Protein AF-A0A2S6HH10-F1 (afdb_monomer)

Foldseek 3Di:
DVLCVVLVVVLVVQQVVLVVVVVPPLLPPAQDEDLVLLLVLLLNLQAGADPPVRLVVSLVSNVVRNYAQLNNQLNNQLNVQHHNSRLVSCVVVDDPVVSVCSSVVSSVVSSVRSVVRVVPD

pLDDT: mean 87.52, std 10.77, range [57.62, 98.56]

Mean predicted aligned error: 5.48 Å

Secondary structure (DSSP, 8-state):
-HHHHHHHHHHHHHHHHHHHHHHHHHHHS-S--SHHHHHHHHHHHHH----HHHHHHHHHHHHHTT--HHHHHHHHHHTTT--HHHHHHHTTTS-HHHHHHHHHHHHHHHHHHHHHHHHH-

InterPro domains:
  IPR005524 Predicted permease DUF318 [PF03773] (23-117)

Solvent-accessible surface area (backbone atoms only — not comparable to full-atom values): 6242 Å² total; per-residue (Å²): 112,75,64,56,72,61,46,50,59,56,42,51,51,48,47,52,53,43,48,56,48,51,74,59,55,71,79,66,66,63,61,53,68,54,71,69,39,11,48,52,25,3,50,47,15,36,43,38,60,64,59,74,86,54,50,57,59,50,46,51,48,40,47,75,48,58,26,45,50,14,28,47,38,0,22,68,60,8,31,84,73,44,20,52,59,57,54,60,63,40,56,83,79,42,56,71,67,58,52,49,52,51,53,52,51,42,28,52,50,6,32,53,49,2,51,50,31,50,74,77,101

Structure (mmCIF, N/CA/C/O backbone):
data_AF-A0A2S6HH10-F1
#
_entry.id   AF-A0A2S6HH10-F1
#
loop_
_atom_site.group_PDB
_atom_site.id
_atom_site.type_symbol
_atom_site.label_atom_id
_atom_site.label_alt_id
_atom_site.label_comp_id
_atom_site.label_asym_id
_atom_site.label_entity_id
_atom_site.label_seq_id
_atom_site.pdbx_PDB_ins_code
_atom_site.Cartn_x
_atom_site.Cartn_y
_atom_site.Cartn_z
_atom_site.occupancy
_atom_site.B_iso_or_equiv
_atom_site.auth_seq_id
_atom_site.auth_comp_id
_atom_site.auth_asym_id
_atom_site.auth_atom_id
_atom_site.pdbx_PDB_model_num
ATOM 1 N N . MET A 1 1 ? -8.936 7.282 27.390 1.00 60.94 1 MET A N 1
ATOM 2 C CA . MET A 1 1 ? -7.596 6.862 27.869 1.00 60.94 1 MET A CA 1
ATOM 3 C C . MET A 1 1 ? -7.323 5.362 27.696 1.00 60.94 1 MET A C 1
ATOM 5 O O . MET A 1 1 ? -6.270 5.020 27.179 1.00 60.94 1 MET A O 1
ATOM 9 N N . ALA A 1 2 ? -8.264 4.462 28.021 1.00 68.12 2 ALA A N 1
ATOM 10 C CA . ALA A 1 2 ? -8.061 3.005 27.910 1.00 68.12 2 ALA A CA 1
ATOM 11 C C . ALA A 1 2 ? -7.755 2.477 26.487 1.00 68.12 2 ALA A C 1
ATOM 13 O O . ALA A 1 2 ? -7.076 1.463 26.341 1.00 68.12 2 ALA A O 1
ATOM 14 N N . LEU A 1 3 ? -8.235 3.160 25.438 1.00 65.69 3 LEU A N 1
ATOM 15 C CA . LEU A 1 3 ? -7.998 2.768 24.044 1.00 65.69 3 LEU A CA 1
ATOM 16 C C . LEU A 1 3 ? -6.544 3.019 23.609 1.00 65.69 3 LEU A C 1
ATOM 18 O O . LEU A 1 3 ? -5.923 2.132 23.031 1.00 65.69 3 LEU A O 1
ATOM 22 N N . ALA A 1 4 ? -5.988 4.187 23.947 1.00 69.44 4 ALA A N 1
ATOM 23 C CA . ALA A 1 4 ? -4.604 4.540 23.633 1.00 69.44 4 ALA A CA 1
ATOM 24 C C . ALA A 1 4 ? -3.616 3.582 24.315 1.00 69.44 4 ALA A C 1
ATOM 26 O O . ALA A 1 4 ? -2.723 3.064 23.663 1.00 69.44 4 ALA A O 1
ATOM 27 N N . ILE A 1 5 ? -3.842 3.248 25.589 1.00 76.31 5 ILE A N 1
ATOM 28 C CA . ILE A 1 5 ? -2.961 2.349 26.354 1.00 76.31 5 ILE A CA 1
ATOM 29 C C . ILE A 1 5 ? -2.903 0.932 25.749 1.00 76.31 5 ILE A C 1
ATOM 31 O O . ILE A 1 5 ? -1.875 0.270 25.845 1.00 76.31 5 ILE A O 1
ATOM 35 N N . LYS A 1 6 ? -3.980 0.465 25.098 1.00 73.00 6 LYS A N 1
ATOM 36 C CA . LYS A 1 6 ? -4.021 -0.861 24.455 1.00 73.00 6 LYS A CA 1
ATOM 37 C C . LYS A 1 6 ? -3.529 -0.858 23.006 1.00 73.00 6 LYS A C 1
ATOM 39 O O . LYS A 1 6 ? -2.931 -1.839 22.590 1.00 73.00 6 LYS A O 1
ATOM 44 N N . LEU A 1 7 ? -3.805 0.200 22.241 1.00 75.31 7 LEU A N 1
ATOM 45 C CA . LEU A 1 7 ? -3.433 0.279 20.822 1.00 75.31 7 LEU A CA 1
ATOM 46 C C . LEU A 1 7 ? -1.982 0.707 20.615 1.00 75.31 7 LEU A C 1
ATOM 48 O O . LEU A 1 7 ? -1.350 0.254 19.669 1.00 75.31 7 LEU A O 1
ATOM 52 N N . LEU A 1 8 ? -1.456 1.576 21.479 1.00 80.94 8 LEU A N 1
ATOM 53 C CA . LEU A 1 8 ? -0.126 2.150 21.299 1.00 80.94 8 LEU A CA 1
ATOM 54 C C . LEU A 1 8 ? 0.992 1.092 21.308 1.00 80.94 8 LEU A C 1
ATOM 56 O O . LEU A 1 8 ? 1.839 1.172 20.425 1.00 80.94 8 LEU A O 1
ATOM 60 N N . PRO A 1 9 ? 1.002 0.083 22.208 1.00 82.62 9 PRO A N 1
ATOM 61 C CA . PRO A 1 9 ? 2.032 -0.958 22.201 1.00 82.62 9 PRO A CA 1
ATOM 62 C C . PRO A 1 9 ? 1.957 -1.848 20.956 1.00 82.62 9 PRO A C 1
ATOM 64 O O . PRO A 1 9 ? 2.976 -2.106 20.325 1.00 82.62 9 PRO A O 1
ATOM 67 N N . GLU A 1 10 ? 0.749 -2.277 20.577 1.00 79.94 10 GLU A N 1
ATOM 68 C CA . GLU A 1 10 ? 0.506 -3.094 19.380 1.00 79.94 10 GLU A CA 1
ATOM 69 C C . GLU A 1 10 ? 0.942 -2.348 18.112 1.00 79.94 10 GLU A C 1
ATOM 71 O O . GLU A 1 10 ? 1.673 -2.889 17.285 1.00 79.94 10 GLU A O 1
ATOM 76 N N . TYR A 1 11 ? 0.575 -1.070 18.004 1.00 79.56 11 TYR A N 1
ATOM 77 C CA . TYR A 1 11 ? 0.989 -0.196 16.913 1.00 79.56 11 TYR A CA 1
ATOM 78 C C . TYR A 1 11 ? 2.510 -0.021 16.858 1.00 79.56 11 TYR A C 1
ATOM 80 O O . TYR A 1 11 ? 3.097 -0.180 15.792 1.00 79.56 11 TYR A O 1
ATOM 88 N N . LEU A 1 12 ? 3.159 0.254 17.995 1.00 83.81 12 LEU A N 1
ATOM 89 C CA . LEU A 1 12 ? 4.616 0.390 18.074 1.00 83.81 12 LEU A CA 1
ATOM 90 C C . LEU A 1 12 ? 5.319 -0.876 17.588 1.00 83.81 12 LEU A C 1
ATOM 92 O O . LEU A 1 12 ? 6.242 -0.785 16.788 1.00 83.81 12 LEU A O 1
ATOM 96 N N . ILE A 1 13 ? 4.855 -2.049 18.022 1.00 83.75 13 ILE A N 1
ATOM 97 C CA . ILE A 1 13 ? 5.417 -3.333 17.600 1.00 83.75 13 ILE A CA 1
ATOM 98 C C . ILE A 1 13 ? 5.236 -3.519 16.094 1.00 83.75 13 ILE A C 1
ATOM 100 O O . ILE A 1 13 ? 6.211 -3.788 15.397 1.00 83.75 13 ILE A O 1
ATOM 104 N N . LEU A 1 14 ? 4.020 -3.342 15.572 1.00 80.12 14 LEU A N 1
ATOM 105 C CA . LEU A 1 14 ? 3.756 -3.561 14.152 1.00 80.12 14 LEU A CA 1
ATOM 106 C C . LEU A 1 14 ? 4.536 -2.580 13.270 1.00 80.12 14 LEU A C 1
ATOM 108 O O . LEU A 1 14 ? 5.116 -3.004 12.276 1.00 80.12 14 LEU A O 1
ATOM 112 N N . VAL A 1 15 ? 4.604 -1.299 13.642 1.00 80.75 15 VAL A N 1
ATOM 113 C CA . VAL A 1 15 ? 5.363 -0.279 12.903 1.00 80.75 15 VAL A CA 1
ATOM 114 C C . VAL A 1 15 ? 6.864 -0.528 12.984 1.00 80.75 15 VAL A C 1
ATOM 116 O O . VAL A 1 15 ? 7.540 -0.390 11.970 1.00 80.75 15 VAL A O 1
ATOM 119 N N . LEU A 1 16 ? 7.402 -0.923 14.141 1.00 82.44 16 LEU A N 1
ATOM 120 C CA . LEU A 1 16 ? 8.824 -1.253 14.262 1.00 82.44 16 LEU A CA 1
ATOM 121 C C . LEU A 1 16 ? 9.180 -2.504 13.452 1.00 82.44 16 LEU A C 1
ATOM 123 O O . LEU A 1 16 ? 10.191 -2.501 12.756 1.00 82.44 16 LEU A O 1
ATOM 127 N N . LEU A 1 17 ? 8.345 -3.546 13.482 1.00 81.38 17 LEU A N 1
ATOM 128 C CA . LEU A 1 17 ? 8.573 -4.779 12.723 1.00 81.38 17 LEU A CA 1
ATOM 129 C C . LEU A 1 17 ? 8.468 -4.552 11.207 1.00 81.38 17 LEU A C 1
ATOM 131 O O . LEU A 1 17 ? 9.379 -4.931 10.467 1.00 81.38 17 LEU A O 1
ATOM 135 N N . LEU A 1 18 ? 7.403 -3.898 10.728 1.00 77.69 18 LEU A N 1
ATOM 136 C CA . LEU A 1 18 ? 7.266 -3.536 9.308 1.00 77.69 18 LEU A CA 1
ATOM 137 C C . LEU A 1 18 ? 8.356 -2.547 8.873 1.00 77.69 18 LEU A C 1
ATOM 139 O O . LEU A 1 18 ? 8.946 -2.675 7.801 1.00 77.69 18 LEU A O 1
ATOM 143 N N . GLY A 1 19 ? 8.656 -1.572 9.729 1.00 76.25 19 GLY A N 1
ATOM 144 C CA . GLY A 1 19 ? 9.678 -0.561 9.496 1.00 76.25 19 GLY A CA 1
ATOM 145 C C . GLY A 1 19 ? 11.095 -1.131 9.453 1.00 76.25 19 GLY A C 1
ATOM 146 O O . GLY A 1 19 ? 11.922 -0.602 8.714 1.00 76.25 19 GLY A O 1
ATOM 147 N N . ALA A 1 20 ? 11.381 -2.205 10.193 1.00 78.69 20 ALA A N 1
ATOM 148 C CA . ALA A 1 20 ? 12.654 -2.922 10.137 1.00 78.69 20 ALA A CA 1
ATOM 149 C C . ALA A 1 20 ? 12.741 -3.835 8.905 1.00 78.69 20 ALA A C 1
ATOM 151 O O . ALA A 1 20 ? 13.767 -3.872 8.227 1.00 78.69 20 ALA A O 1
ATOM 152 N N . THR A 1 21 ? 11.656 -4.538 8.571 1.00 75.69 21 THR A N 1
ATOM 153 C CA . THR A 1 21 ? 11.614 -5.457 7.419 1.00 75.69 21 THR A CA 1
ATOM 154 C C . THR A 1 21 ? 11.715 -4.736 6.073 1.00 75.69 21 THR A C 1
ATOM 156 O O . THR A 1 21 ? 12.306 -5.284 5.141 1.00 75.69 21 THR A O 1
ATOM 159 N N . ARG A 1 22 ? 11.263 -3.476 5.964 1.00 71.75 22 ARG A N 1
ATOM 160 C CA . ARG A 1 22 ? 11.404 -2.681 4.725 1.00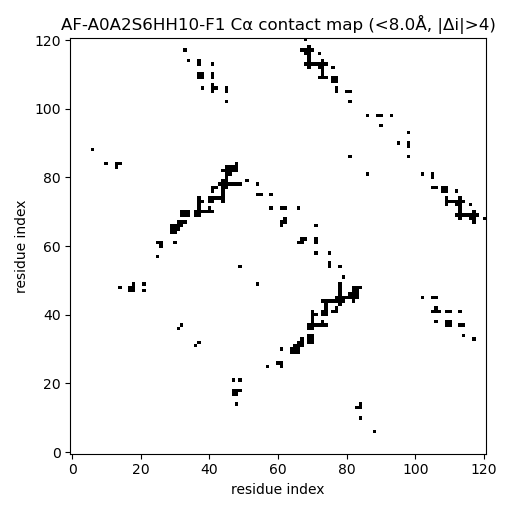 71.75 22 ARG A CA 1
ATOM 161 C C . ARG A 1 22 ? 12.859 -2.527 4.259 1.00 71.75 22 ARG A C 1
ATOM 163 O O . ARG A 1 22 ? 13.095 -2.430 3.060 1.00 71.75 22 ARG A O 1
ATOM 170 N N . ALA A 1 23 ? 13.822 -2.499 5.190 1.00 64.81 23 ALA A N 1
ATOM 171 C CA . ALA A 1 23 ? 15.241 -2.310 4.880 1.00 64.81 23 ALA A CA 1
ATOM 172 C C . ALA A 1 23 ? 15.846 -3.504 4.125 1.00 64.81 23 ALA A C 1
ATOM 174 O O . ALA A 1 23 ? 16.903 -3.369 3.524 1.00 64.81 23 ALA A O 1
ATOM 175 N N . TRP A 1 24 ? 15.164 -4.650 4.141 1.00 64.81 24 TRP A N 1
ATOM 176 C CA . TRP A 1 24 ? 15.594 -5.883 3.486 1.00 64.81 24 TRP A CA 1
ATOM 177 C C . TRP A 1 24 ? 14.687 -6.264 2.316 1.00 64.81 24 TRP A C 1
ATOM 179 O O . TRP A 1 24 ? 15.157 -6.878 1.367 1.00 64.81 24 TRP A O 1
ATOM 189 N N . LEU A 1 25 ? 13.403 -5.883 2.354 1.00 66.31 25 LEU A N 1
ATOM 190 C CA . LEU A 1 25 ? 12.455 -6.218 1.291 1.00 66.31 25 LEU A CA 1
ATOM 191 C C . LEU A 1 25 ? 12.739 -5.464 -0.009 1.00 66.31 25 LEU A C 1
ATOM 193 O O . LEU A 1 25 ? 12.929 -6.087 -1.042 1.00 66.31 25 LEU A O 1
ATOM 197 N N . PHE A 1 26 ? 12.770 -4.133 0.026 1.00 66.12 26 PHE A N 1
ATOM 198 C CA . PHE A 1 26 ? 12.830 -3.327 -1.198 1.00 66.12 26 PHE A CA 1
ATOM 199 C C . PHE A 1 26 ? 14.196 -3.321 -1.907 1.00 66.12 26 PHE A C 1
ATOM 201 O O . PHE A 1 26 ? 14.202 -3.252 -3.133 1.00 66.12 26 PHE A O 1
ATOM 208 N N . PRO A 1 27 ? 15.345 -3.463 -1.213 1.00 58.94 27 PRO A N 1
ATOM 209 C CA . PRO A 1 27 ? 16.643 -3.546 -1.889 1.00 58.94 27 PRO A CA 1
ATOM 210 C C . PRO A 1 27 ? 16.899 -4.863 -2.640 1.00 58.94 27 PRO A C 1
ATOM 212 O O . PRO A 1 27 ? 17.783 -4.905 -3.489 1.00 58.94 27 PRO A O 1
ATOM 215 N N . VAL A 1 28 ? 16.168 -5.942 -2.327 1.00 57.62 28 VAL A N 1
ATOM 216 C CA . VAL A 1 28 ? 16.457 -7.303 -2.832 1.00 57.62 28 VAL A CA 1
ATOM 217 C C . VAL A 1 28 ? 15.591 -7.690 -4.038 1.00 57.62 28 VAL A C 1
ATOM 219 O O . VAL A 1 28 ? 15.879 -8.677 -4.707 1.00 57.62 28 VAL A O 1
ATOM 222 N N . LEU A 1 29 ? 14.560 -6.907 -4.373 1.00 60.62 29 LEU A N 1
ATOM 223 C CA . LEU A 1 29 ? 13.602 -7.274 -5.425 1.00 60.62 29 LEU A CA 1
ATOM 224 C C . LEU A 1 29 ? 14.158 -7.228 -6.855 1.00 60.62 29 LEU A C 1
ATOM 226 O O . LEU A 1 29 ? 13.449 -7.652 -7.752 1.00 60.62 29 LEU A O 1
ATOM 230 N N . GLY A 1 30 ? 15.403 -6.800 -7.082 1.00 58.25 30 GLY A N 1
ATOM 231 C CA . GLY A 1 30 ? 16.031 -6.841 -8.406 1.00 58.25 30 GLY A CA 1
ATOM 232 C C . GLY A 1 30 ? 15.360 -5.947 -9.462 1.00 58.25 30 GLY A C 1
ATOM 233 O O . GLY A 1 30 ? 14.333 -5.309 -9.230 1.00 58.25 30 GLY A O 1
ATOM 234 N N . ALA A 1 31 ? 15.978 -5.883 -10.643 1.00 62.53 31 ALA A N 1
ATOM 235 C CA . ALA A 1 31 ? 15.458 -5.164 -11.805 1.00 62.53 31 ALA A CA 1
ATOM 236 C C . ALA A 1 31 ? 14.301 -5.954 -12.425 1.00 62.53 31 ALA A C 1
ATOM 238 O O . ALA A 1 31 ? 14.518 -6.796 -13.305 1.00 62.53 31 ALA A O 1
ATOM 239 N N . HIS A 1 32 ? 13.077 -5.747 -11.949 1.00 73.88 32 HIS A N 1
ATOM 240 C CA . HIS A 1 32 ? 11.934 -6.436 -12.525 1.00 73.88 32 HIS A CA 1
ATOM 241 C C . HIS A 1 32 ? 10.790 -5.493 -12.852 1.00 73.88 32 HIS A C 1
ATOM 243 O O . HIS A 1 32 ? 10.232 -4.826 -11.985 1.00 73.88 32 HIS A O 1
ATOM 249 N N . ASP A 1 33 ? 10.436 -5.485 -14.129 1.00 76.81 33 ASP A N 1
ATOM 250 C CA . ASP A 1 33 ? 9.358 -4.681 -14.670 1.00 76.81 33 ASP A CA 1
ATOM 251 C C . ASP A 1 33 ? 8.230 -5.580 -15.191 1.00 76.81 33 ASP A C 1
ATOM 253 O O . ASP A 1 33 ? 8.437 -6.762 -15.489 1.00 76.81 33 ASP A O 1
ATOM 257 N N . GLY A 1 34 ? 7.018 -5.036 -15.263 1.00 88.50 34 GLY A N 1
ATOM 258 C CA . GLY A 1 34 ? 5.847 -5.738 -15.784 1.00 88.50 34 GLY A CA 1
ATOM 259 C C . GLY A 1 34 ? 4.657 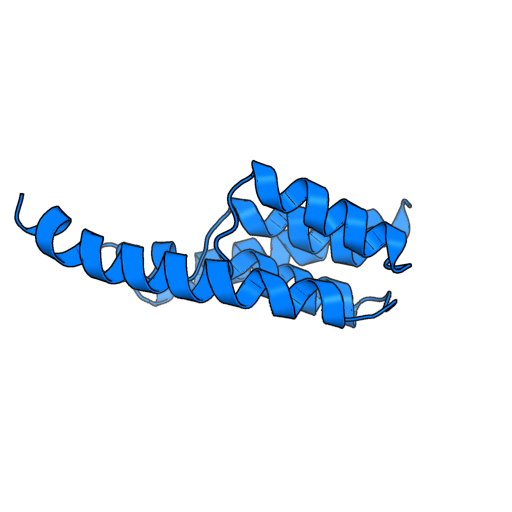-5.826 -14.831 1.00 88.50 34 GLY A C 1
ATOM 260 O O . GLY A 1 34 ? 4.725 -5.513 -13.644 1.00 88.50 34 GLY A O 1
ATOM 261 N N . ILE A 1 35 ? 3.534 -6.304 -15.374 1.00 94.06 35 ILE A N 1
ATOM 262 C CA . ILE A 1 35 ? 2.220 -6.304 -14.709 1.00 94.06 35 ILE A CA 1
ATOM 263 C C . ILE A 1 35 ? 2.246 -7.059 -13.374 1.00 94.06 35 ILE A C 1
ATOM 265 O O . ILE A 1 35 ? 1.629 -6.620 -12.406 1.00 94.06 35 ILE A O 1
ATOM 269 N N . PHE A 1 36 ? 2.987 -8.168 -13.291 1.00 93.69 36 PHE A N 1
ATOM 270 C CA . PHE A 1 36 ? 3.145 -8.901 -12.033 1.00 93.69 36 PHE A CA 1
ATOM 271 C C . PHE A 1 36 ? 3.720 -8.005 -10.925 1.00 93.69 36 PHE A C 1
ATOM 273 O O . PHE A 1 36 ? 3.206 -7.996 -9.808 1.00 93.69 36 PHE A O 1
ATOM 280 N N . TRP A 1 37 ? 4.737 -7.206 -11.250 1.00 92.81 37 TRP A N 1
ATOM 281 C CA . TRP A 1 37 ? 5.394 -6.304 -10.308 1.00 92.81 37 TRP A CA 1
ATOM 282 C C . TRP A 1 37 ? 4.538 -5.093 -9.964 1.00 92.81 37 TRP A C 1
ATOM 284 O O . TRP A 1 37 ? 4.545 -4.668 -8.814 1.00 92.81 37 TRP A O 1
ATOM 294 N N . VAL A 1 38 ? 3.716 -4.611 -10.897 1.00 95.94 38 VAL A N 1
ATOM 295 C CA . VAL A 1 38 ? 2.674 -3.609 -10.613 1.00 95.94 38 VAL A CA 1
ATOM 296 C C . VAL A 1 38 ? 1.719 -4.116 -9.529 1.00 95.94 38 VAL A C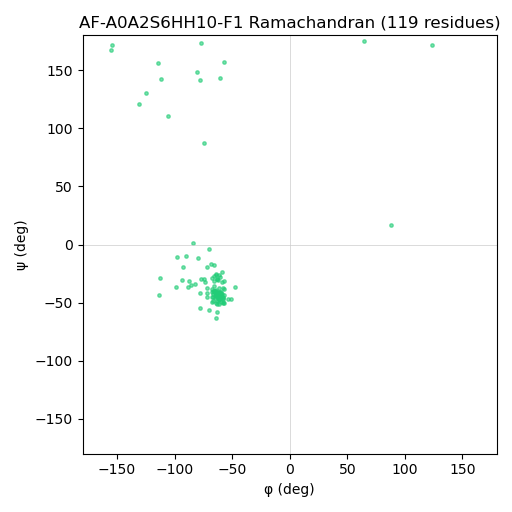 1
ATOM 298 O O . VAL A 1 38 ? 1.494 -3.437 -8.528 1.00 95.94 38 VAL A O 1
ATOM 301 N N . VAL A 1 39 ? 1.194 -5.334 -9.685 1.00 96.69 39 VAL A N 1
ATOM 302 C CA . VAL A 1 39 ? 0.281 -5.938 -8.703 1.00 96.69 39 VAL A CA 1
ATOM 303 C C . VAL A 1 39 ? 0.992 -6.189 -7.372 1.00 96.69 39 VAL A C 1
ATOM 305 O O . VAL A 1 39 ? 0.463 -5.830 -6.319 1.00 96.69 39 VAL A O 1
ATOM 308 N N . ALA A 1 40 ? 2.199 -6.759 -7.403 1.00 94.38 40 ALA A N 1
ATOM 309 C CA . ALA A 1 40 ? 2.976 -7.038 -6.199 1.00 94.38 40 ALA A CA 1
ATOM 310 C C . ALA A 1 40 ? 3.285 -5.757 -5.409 1.00 94.38 40 ALA A C 1
ATOM 312 O O . ALA A 1 40 ? 3.139 -5.741 -4.188 1.00 94.38 40 ALA A O 1
ATOM 313 N N . MET A 1 41 ? 3.655 -4.673 -6.095 1.00 94.06 41 MET A N 1
ATOM 314 C CA . MET A 1 41 ? 3.950 -3.385 -5.472 1.00 94.06 41 MET A CA 1
ATOM 315 C C . MET A 1 41 ? 2.704 -2.674 -4.944 1.00 94.06 41 MET A C 1
ATOM 317 O O . MET A 1 41 ? 2.763 -2.113 -3.853 1.00 94.06 41 MET A O 1
ATOM 321 N N . ALA A 1 42 ? 1.563 -2.760 -5.635 1.00 97.00 42 ALA A N 1
ATOM 322 C CA . ALA A 1 42 ? 0.296 -2.244 -5.113 1.00 97.00 42 ALA A CA 1
ATOM 323 C C . ALA A 1 42 ? -0.114 -2.957 -3.811 1.00 97.00 42 ALA A C 1
ATOM 325 O O . ALA A 1 42 ? -0.561 -2.327 -2.850 1.00 97.00 42 ALA A O 1
ATOM 326 N N . VAL A 1 43 ? 0.064 -4.280 -3.749 1.00 96.44 43 VAL A N 1
ATOM 327 C CA . VAL A 1 43 ? -0.196 -5.054 -2.526 1.00 96.44 43 VAL A CA 1
ATOM 328 C C . VAL A 1 43 ? 0.817 -4.700 -1.441 1.00 96.44 43 VAL A C 1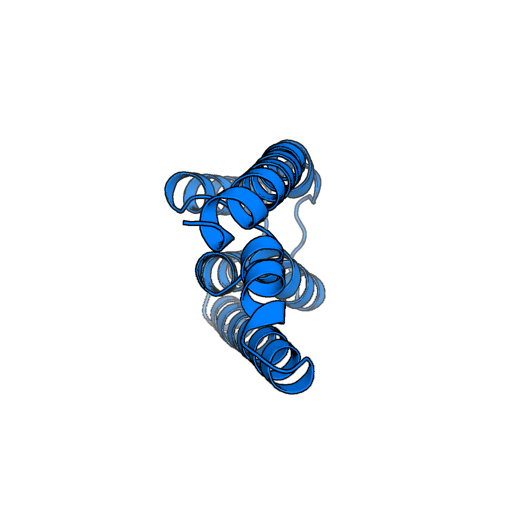
ATOM 330 O O . VAL A 1 43 ? 0.418 -4.453 -0.307 1.00 96.44 43 VAL A O 1
ATOM 333 N N . ALA A 1 44 ? 2.108 -4.623 -1.771 1.00 93.06 44 ALA A N 1
ATOM 334 C CA . ALA A 1 44 ? 3.145 -4.259 -0.812 1.00 93.06 44 ALA A CA 1
ATOM 335 C C . ALA A 1 44 ? 2.880 -2.877 -0.196 1.00 93.06 44 ALA A C 1
ATOM 337 O O . ALA A 1 44 ? 2.831 -2.761 1.028 1.00 93.06 44 ALA A O 1
ATOM 338 N N . GLY A 1 45 ? 2.626 -1.849 -1.009 1.00 93.94 45 GLY A N 1
ATOM 339 C CA . GLY A 1 45 ? 2.346 -0.508 -0.499 1.00 93.94 45 GLY A CA 1
ATOM 340 C C . GLY A 1 45 ? 1.093 -0.461 0.377 1.00 93.94 45 GLY A C 1
ATOM 341 O O . GLY A 1 45 ? 1.120 0.153 1.433 1.00 93.94 45 GLY A O 1
ATOM 342 N N . THR A 1 46 ? 0.049 -1.224 0.042 1.00 96.62 46 THR A N 1
ATOM 343 C CA . THR A 1 46 ? -1.170 -1.330 0.873 1.00 96.62 46 THR A CA 1
ATOM 344 C C . THR A 1 46 ? -0.919 -1.953 2.255 1.00 96.62 46 THR A C 1
ATOM 346 O O . THR A 1 46 ? -1.704 -1.756 3.184 1.00 96.62 46 THR A O 1
ATOM 349 N N . LEU A 1 47 ? 0.122 -2.77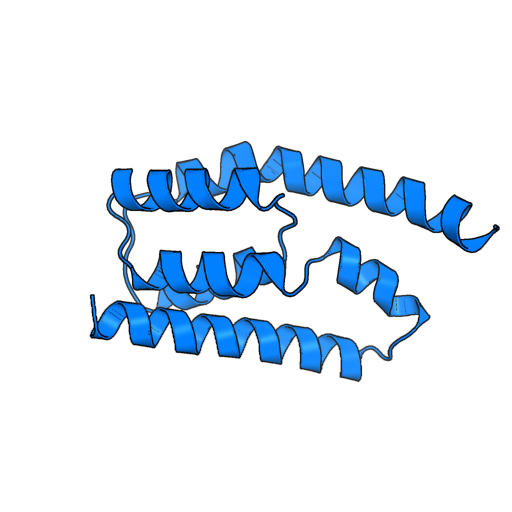6 2.406 1.00 93.25 47 LEU A N 1
ATOM 350 C CA . LEU A 1 47 ? 0.386 -3.512 3.645 1.00 93.25 47 LEU A CA 1
ATOM 351 C C . LEU A 1 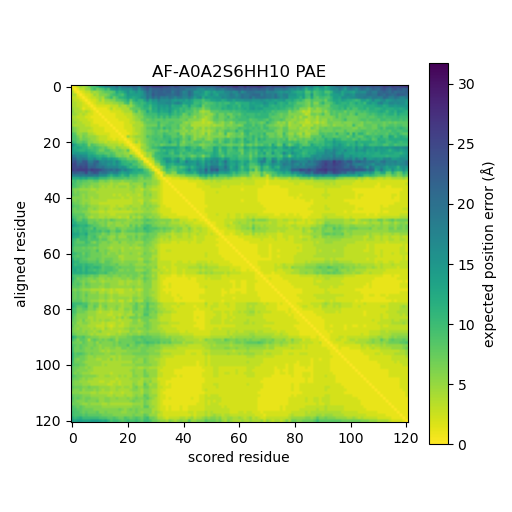47 ? 1.441 -2.832 4.520 1.00 93.25 47 LEU A C 1
ATOM 353 O O . LEU A 1 47 ? 1.306 -2.864 5.747 1.00 93.25 47 LEU A O 1
ATOM 357 N N . PHE A 1 48 ? 2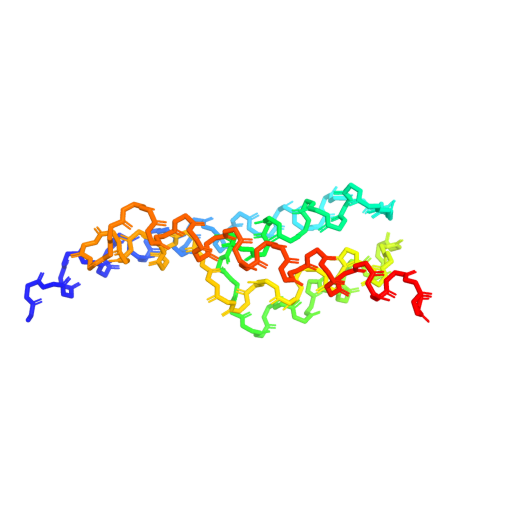.470 -2.233 3.920 1.00 90.62 48 PHE A N 1
ATOM 358 C CA . PHE A 1 48 ? 3.595 -1.646 4.644 1.00 90.62 48 PHE A CA 1
ATOM 359 C C . PHE A 1 48 ? 3.283 -0.252 5.212 1.00 90.62 48 PHE A C 1
ATOM 361 O O . PHE A 1 48 ? 2.536 0.526 4.639 1.00 90.62 48 PHE A O 1
ATOM 368 N N . VAL A 1 49 ? 3.897 0.076 6.355 1.00 87.12 49 VAL A N 1
ATOM 369 C CA . VAL A 1 49 ? 3.950 1.442 6.895 1.00 87.12 49 VAL A CA 1
ATOM 370 C C . VAL A 1 49 ? 5.348 1.957 6.659 1.00 87.12 49 VAL A C 1
ATOM 372 O O . VAL A 1 49 ? 6.296 1.494 7.299 1.00 87.12 49 VAL A O 1
ATOM 375 N N . ILE A 1 50 ? 5.478 2.924 5.765 1.00 84.38 50 ILE A N 1
ATOM 376 C CA . ILE A 1 50 ? 6.731 3.636 5.560 1.00 84.38 50 ILE A CA 1
ATOM 377 C C . ILE A 1 50 ? 6.416 5.122 5.724 1.00 84.38 50 ILE A C 1
ATOM 379 O O . ILE A 1 50 ? 5.430 5.596 5.177 1.00 84.38 50 ILE A O 1
ATOM 383 N N . PRO A 1 51 ? 7.187 5.875 6.524 1.00 83.31 51 PRO A N 1
ATOM 384 C CA . PRO A 1 51 ? 7.016 7.320 6.586 1.00 83.31 51 PRO A CA 1
ATOM 385 C C . PRO A 1 51 ? 7.261 7.921 5.204 1.00 83.31 51 PRO A C 1
ATOM 387 O O . PRO A 1 51 ? 8.206 7.498 4.547 1.00 83.31 51 PRO A O 1
ATOM 390 N N . THR A 1 52 ? 6.520 8.960 4.816 1.00 82.94 52 THR A N 1
ATOM 391 C CA . THR A 1 52 ? 6.655 9.640 3.511 1.00 82.94 52 THR A CA 1
ATOM 392 C C . THR A 1 52 ? 8.109 9.977 3.149 1.00 82.94 52 THR A C 1
ATOM 394 O O . THR A 1 52 ? 8.531 9.810 2.008 1.00 82.94 52 THR A O 1
ATOM 397 N N . ALA A 1 53 ? 8.924 10.360 4.141 1.00 81.69 53 ALA A N 1
ATOM 398 C CA . ALA A 1 53 ? 10.356 10.622 3.964 1.00 81.69 53 ALA A CA 1
ATOM 399 C C . ALA A 1 53 ? 11.172 9.400 3.485 1.00 81.69 53 ALA A C 1
ATOM 401 O O . ALA A 1 53 ? 12.227 9.560 2.881 1.00 81.69 53 ALA A O 1
ATOM 402 N N . GLY A 1 54 ? 10.710 8.182 3.770 1.00 82.94 54 GLY A N 1
ATOM 403 C CA . GLY A 1 54 ? 11.314 6.920 3.351 1.00 82.94 54 GLY A CA 1
ATOM 404 C C . GLY A 1 54 ? 10.768 6.361 2.036 1.00 82.94 54 GLY A C 1
ATOM 405 O O . GLY A 1 54 ? 11.451 5.551 1.419 1.00 82.94 54 GLY A O 1
ATOM 406 N N . GLU A 1 55 ? 9.588 6.787 1.584 1.00 88.31 55 GLU A N 1
ATOM 407 C CA . GLU A 1 55 ? 8.966 6.271 0.355 1.00 88.31 55 GLU A CA 1
ATOM 408 C C . GLU A 1 55 ? 9.704 6.763 -0.900 1.00 88.31 55 GLU A C 1
ATOM 410 O O . GLU A 1 55 ? 9.981 5.979 -1.807 1.00 88.31 55 GLU A O 1
ATOM 415 N N . VAL A 1 56 ? 10.105 8.041 -0.924 1.00 88.31 56 VAL A N 1
ATOM 416 C CA . VAL A 1 56 ? 10.828 8.638 -2.062 1.00 88.31 56 VAL A CA 1
ATOM 417 C C . VAL A 1 56 ? 12.195 7.970 -2.295 1.00 88.31 56 VAL A C 1
ATOM 419 O O . VAL A 1 56 ? 12.445 7.557 -3.429 1.00 88.31 56 VAL A O 1
ATOM 422 N N . PRO A 1 57 ? 13.063 7.772 -1.277 1.00 86.44 57 PRO A N 1
ATOM 423 C CA . PRO A 1 57 ? 14.309 7.023 -1.457 1.00 86.44 57 PRO A CA 1
ATOM 424 C C . PRO A 1 57 ? 14.114 5.581 -1.943 1.00 86.44 57 PRO A C 1
ATOM 426 O O . PRO A 1 57 ? 14.955 5.073 -2.679 1.00 86.44 57 PRO A O 1
ATOM 429 N N . ILE A 1 58 ? 13.018 4.914 -1.559 1.00 87.00 58 ILE A N 1
ATOM 430 C CA . ILE A 1 58 ? 12.711 3.556 -2.038 1.00 87.00 58 ILE A CA 1
ATOM 431 C C . ILE A 1 58 ? 12.422 3.579 -3.535 1.00 87.00 58 ILE A C 1
ATOM 433 O O . ILE A 1 58 ? 13.024 2.809 -4.277 1.00 87.00 58 ILE A O 1
ATOM 437 N N . VAL A 1 59 ? 11.569 4.497 -3.991 1.00 89.12 59 VAL A N 1
ATOM 438 C CA . VAL A 1 59 ? 11.274 4.663 -5.421 1.00 89.12 59 VAL A CA 1
ATOM 439 C C . VAL A 1 59 ? 12.536 5.030 -6.210 1.00 89.12 59 VAL A C 1
ATOM 441 O O . VAL A 1 59 ? 12.783 4.471 -7.275 1.00 89.12 59 VAL A O 1
ATOM 444 N N . GLN A 1 60 ? 13.388 5.908 -5.670 1.00 88.88 60 GLN A N 1
ATOM 445 C CA . GLN A 1 60 ? 14.681 6.232 -6.283 1.00 88.88 60 GLN A CA 1
ATOM 446 C C . GLN A 1 60 ? 15.594 5.005 -6.399 1.00 88.88 60 GLN A C 1
ATOM 448 O O . GLN A 1 60 ? 16.213 4.801 -7.442 1.00 88.88 60 GLN A O 1
ATOM 453 N N . ALA A 1 61 ? 15.660 4.170 -5.359 1.00 86.81 61 ALA A N 1
ATOM 454 C CA . ALA A 1 61 ? 16.425 2.929 -5.386 1.00 86.81 61 ALA A CA 1
ATOM 455 C C . ALA A 1 61 ? 15.852 1.925 -6.398 1.00 86.81 61 ALA A C 1
ATOM 457 O O . ALA A 1 61 ? 16.620 1.302 -7.121 1.00 86.81 61 ALA A O 1
ATOM 458 N N . MET A 1 62 ? 14.525 1.804 -6.505 1.00 88.25 62 MET A N 1
ATOM 459 C CA . MET A 1 62 ? 13.867 0.956 -7.508 1.00 88.25 62 MET A CA 1
ATOM 460 C C . MET A 1 62 ? 14.267 1.367 -8.929 1.00 88.25 62 MET A C 1
ATOM 462 O O . MET A 1 62 ? 14.668 0.510 -9.715 1.00 88.25 62 MET A O 1
ATOM 466 N N . PHE A 1 63 ? 14.249 2.667 -9.238 1.00 89.12 63 PHE A N 1
ATOM 467 C CA . PHE A 1 63 ? 14.719 3.169 -10.532 1.00 89.12 63 PHE A CA 1
ATOM 468 C C . PHE A 1 63 ? 16.216 2.927 -10.747 1.00 89.12 63 PHE A C 1
ATOM 470 O O . PHE A 1 63 ? 16.616 2.494 -11.824 1.00 89.12 63 PHE A O 1
ATOM 477 N N . ALA A 1 64 ? 17.050 3.147 -9.725 1.00 88.19 64 ALA A N 1
ATOM 478 C CA . ALA A 1 64 ? 18.488 2.878 -9.804 1.00 88.19 64 ALA A CA 1
ATOM 479 C C . ALA A 1 64 ? 18.800 1.386 -10.026 1.00 88.19 64 ALA A C 1
ATOM 481 O O . ALA A 1 64 ? 19.796 1.049 -10.661 1.00 88.19 64 ALA A O 1
ATOM 482 N N . LEU A 1 65 ? 17.934 0.500 -9.529 1.00 86.06 65 LEU A N 1
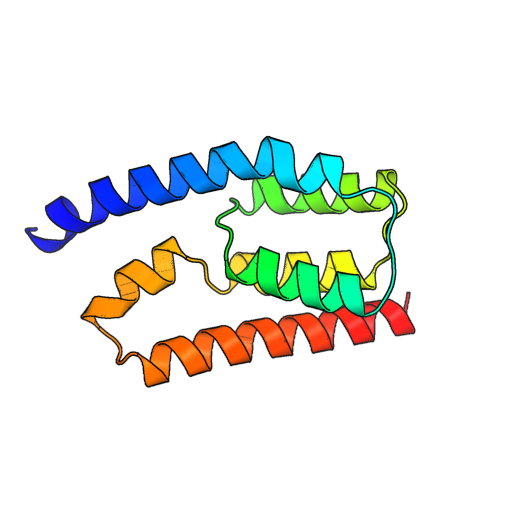ATOM 483 C CA . LEU A 1 65 ? 17.986 -0.942 -9.751 1.00 86.06 65 LEU A CA 1
ATOM 484 C C . LEU A 1 65 ? 17.327 -1.370 -11.071 1.00 86.06 65 LEU A C 1
ATOM 486 O O . LEU A 1 65 ? 17.324 -2.558 -11.351 1.00 86.06 65 LEU A O 1
ATOM 490 N N . GLY A 1 66 ? 16.799 -0.453 -11.889 1.00 86.38 66 GLY A N 1
ATOM 491 C CA . GLY A 1 66 ? 16.255 -0.752 -13.220 1.00 86.38 66 GLY A CA 1
ATOM 492 C C . GLY A 1 66 ? 14.777 -1.156 -13.260 1.00 86.38 66 GLY A C 1
ATOM 493 O O . GLY A 1 66 ? 14.335 -1.729 -14.253 1.00 86.38 66 GLY A O 1
ATOM 494 N N . MET A 1 67 ? 14.005 -0.890 -12.205 1.00 89.44 67 MET A N 1
ATOM 495 C CA . MET A 1 67 ? 12.550 -1.079 -12.207 1.00 89.44 67 MET A CA 1
ATOM 496 C C . MET A 1 67 ? 11.844 0.066 -12.950 1.00 89.44 67 MET A C 1
ATOM 498 O O . MET A 1 67 ? 12.243 1.222 -12.821 1.00 89.44 67 MET A O 1
ATOM 502 N N . GLY A 1 68 ? 10.786 -0.245 -13.704 1.00 91.19 68 GLY A N 1
ATOM 503 C CA . GLY A 1 68 ? 10.027 0.742 -14.475 1.00 91.19 68 GLY A CA 1
ATOM 504 C C . GLY A 1 68 ? 9.065 1.600 -13.652 1.00 91.19 68 GLY A C 1
ATOM 505 O O . GLY A 1 68 ? 8.822 1.374 -12.460 1.00 91.19 68 GLY A O 1
ATOM 506 N N . ALA A 1 69 ? 8.466 2.590 -14.320 1.00 94.06 69 ALA A N 1
ATOM 507 C CA . ALA A 1 69 ? 7.523 3.531 -13.713 1.00 94.06 69 ALA A CA 1
ATOM 508 C C . ALA A 1 69 ? 6.241 2.854 -13.204 1.00 94.06 69 ALA A C 1
ATOM 510 O O . ALA A 1 69 ? 5.623 3.345 -12.261 1.00 94.06 69 ALA A O 1
ATOM 511 N N . GLY A 1 70 ? 5.856 1.714 -13.783 1.00 95.62 70 GLY A N 1
ATOM 512 C CA . GLY A 1 70 ? 4.641 1.003 -13.401 1.00 95.62 70 GLY A CA 1
ATOM 513 C C . GLY A 1 70 ? 4.661 0.478 -11.964 1.00 95.62 70 GLY A C 1
ATOM 514 O O . GLY A 1 70 ? 3.840 0.909 -11.148 1.00 95.62 70 GLY A O 1
ATOM 515 N N . PRO A 1 71 ? 5.583 -0.439 -11.618 1.00 94.81 71 PRO A N 1
ATOM 516 C CA . PRO A 1 71 ? 5.704 -0.954 -10.256 1.00 94.81 71 PRO A CA 1
ATOM 517 C C . PRO A 1 71 ? 6.004 0.141 -9.223 1.00 94.81 71 PRO A C 1
ATOM 519 O O . PRO A 1 71 ? 5.400 0.148 -8.150 1.00 94.81 71 PRO A O 1
ATOM 522 N N . ALA A 1 72 ? 6.873 1.103 -9.554 1.00 93.69 72 ALA A N 1
ATOM 523 C CA . ALA A 1 72 ? 7.168 2.247 -8.689 1.00 93.69 72 ALA A CA 1
ATOM 524 C C . ALA A 1 72 ? 5.929 3.126 -8.437 1.00 93.69 72 ALA A C 1
ATOM 526 O O . ALA A 1 72 ? 5.662 3.514 -7.297 1.00 93.69 72 ALA A O 1
ATOM 527 N N . GLY A 1 73 ? 5.140 3.384 -9.483 1.00 94.94 73 GLY A N 1
ATOM 528 C CA . GLY A 1 73 ? 3.884 4.127 -9.417 1.00 94.94 73 GLY A CA 1
ATOM 529 C C . GLY A 1 73 ? 2.827 3.419 -8.570 1.00 94.94 73 GLY A C 1
ATOM 530 O O . GLY A 1 73 ? 2.201 4.036 -7.711 1.00 94.94 73 GLY A O 1
ATOM 531 N N . ALA A 1 74 ? 2.671 2.106 -8.743 1.00 96.69 74 ALA A N 1
ATOM 532 C CA . ALA A 1 74 ? 1.772 1.302 -7.918 1.00 96.69 74 ALA A CA 1
ATOM 533 C C . ALA A 1 74 ? 2.163 1.319 -6.433 1.00 96.69 74 ALA A C 1
ATOM 535 O O . ALA A 1 74 ? 1.292 1.424 -5.562 1.00 96.69 74 ALA A O 1
ATOM 536 N N . LEU A 1 75 ? 3.466 1.247 -6.145 1.00 94.25 75 LEU A N 1
ATOM 537 C CA . LEU A 1 75 ? 3.983 1.297 -4.783 1.00 94.25 75 LEU A CA 1
ATOM 538 C C . LEU A 1 75 ? 3.656 2.645 -4.125 1.00 94.25 75 LEU A C 1
ATOM 540 O O . LEU A 1 75 ? 2.964 2.686 -3.108 1.00 94.25 75 LEU A O 1
ATOM 544 N N . ILE A 1 76 ? 4.100 3.751 -4.731 1.00 93.94 76 ILE A N 1
ATOM 545 C CA . ILE A 1 76 ? 3.973 5.094 -4.144 1.00 93.94 76 ILE A CA 1
ATOM 546 C C . ILE A 1 76 ? 2.513 5.546 -4.018 1.00 93.94 76 ILE A C 1
ATOM 548 O O . ILE A 1 76 ? 2.179 6.323 -3.129 1.00 93.94 76 ILE A O 1
ATOM 552 N N . MET A 1 77 ? 1.621 5.036 -4.873 1.00 95.69 77 MET A N 1
ATOM 553 C CA . MET A 1 77 ? 0.198 5.367 -4.823 1.00 95.69 77 MET A CA 1
ATOM 554 C C . MET A 1 77 ? -0.549 4.637 -3.699 1.00 95.69 77 MET A C 1
ATOM 556 O O . MET A 1 77 ? -1.528 5.165 -3.174 1.00 95.69 77 MET A O 1
ATOM 560 N N . THR A 1 78 ? -0.104 3.438 -3.312 1.00 96.81 78 THR A N 1
ATOM 561 C CA . THR A 1 78 ? -0.783 2.621 -2.288 1.00 96.81 78 THR A CA 1
ATOM 562 C C . THR A 1 78 ? -0.228 2.819 -0.885 1.00 96.81 78 THR A C 1
ATOM 564 O O . THR A 1 78 ? -0.995 2.754 0.076 1.00 96.81 78 THR A O 1
ATOM 567 N N . LEU A 1 79 ? 1.064 3.125 -0.766 1.00 92.75 79 LEU A N 1
ATOM 568 C CA . LEU A 1 79 ? 1.755 3.332 0.507 1.00 92.75 79 LEU A CA 1
ATOM 569 C C . LEU A 1 79 ? 1.100 4.310 1.498 1.00 92.75 79 LEU A C 1
ATOM 571 O O . LEU A 1 79 ? 0.956 3.954 2.669 1.00 92.75 79 LEU A O 1
ATOM 575 N N . PRO A 1 80 ? 0.662 5.514 1.083 1.00 92.62 80 PRO A N 1
ATOM 576 C CA . PRO A 1 80 ? 0.078 6.473 2.018 1.00 92.62 80 PRO A CA 1
ATOM 577 C C . PRO A 1 80 ? -1.387 6.166 2.361 1.00 92.62 80 PRO A C 1
ATOM 579 O O . PRO A 1 80 ? -1.947 6.791 3.262 1.00 92.62 80 PRO A O 1
ATOM 582 N N . ALA A 1 81 ? -2.040 5.252 1.635 1.00 95.06 81 ALA A N 1
ATOM 583 C CA . ALA A 1 81 ? -3.486 5.084 1.709 1.00 95.06 81 ALA A CA 1
ATOM 584 C C . ALA A 1 81 ? -3.925 4.308 2.958 1.00 95.06 81 ALA A C 1
ATOM 586 O O . ALA A 1 81 ? -4.768 4.784 3.721 1.00 95.06 81 ALA A O 1
ATOM 587 N N . VAL A 1 82 ? -3.373 3.111 3.174 1.00 94.88 82 VAL A N 1
ATOM 588 C CA . VAL A 1 82 ? -3.631 2.253 4.343 1.00 94.88 82 VAL A CA 1
ATOM 589 C C . VAL A 1 82 ? -2.443 1.328 4.591 1.00 94.88 82 VAL A C 1
ATOM 591 O O . VAL A 1 82 ? -1.526 1.256 3.789 1.00 94.88 82 VAL A O 1
ATOM 594 N N . SER A 1 83 ? -2.465 0.614 5.715 1.00 94.31 83 SER A N 1
ATOM 595 C CA . SER A 1 83 ? -1.414 -0.321 6.098 1.00 94.31 83 SER A CA 1
ATOM 596 C C . SER A 1 83 ? -1.939 -1.399 7.043 1.00 94.31 83 SER A C 1
ATOM 598 O O . SER A 1 83 ? -3.016 -1.262 7.630 1.00 94.31 83 SER A O 1
ATOM 600 N N . LEU A 1 84 ? -1.165 -2.464 7.262 1.00 92.50 84 LEU A N 1
ATOM 601 C CA . LEU A 1 84 ? -1.519 -3.506 8.232 1.00 92.50 84 LEU A CA 1
ATOM 602 C C . LEU A 1 84 ? -1.815 -2.951 9.642 1.00 92.50 84 LEU A C 1
ATOM 604 O O . LEU A 1 84 ? -2.858 -3.311 10.199 1.00 92.50 84 LEU A O 1
ATOM 608 N N . PRO A 1 85 ? -0.993 -2.049 10.219 1.00 90.06 85 PRO A N 1
ATOM 609 C CA . PRO A 1 85 ? -1.287 -1.452 11.519 1.00 90.06 85 PRO A CA 1
ATOM 610 C C . PRO A 1 85 ? -2.590 -0.648 11.518 1.00 90.06 85 PRO A C 1
ATOM 612 O O . PRO A 1 85 ? -3.390 -0.788 12.445 1.00 90.06 85 PRO A O 1
ATOM 615 N N . SER A 1 86 ? -2.860 0.150 10.476 1.00 91.12 86 SER A N 1
ATOM 616 C CA . SER A 1 86 ? -4.099 0.936 10.427 1.00 91.12 86 SER A CA 1
ATOM 617 C C . SER A 1 86 ? -5.336 0.043 10.280 1.00 91.12 86 SER A C 1
ATOM 619 O O . SER A 1 86 ? -6.340 0.265 10.957 1.00 91.12 86 SER A O 1
ATOM 621 N N . LEU A 1 87 ? -5.259 -1.036 9.497 1.00 94.00 87 LEU A N 1
ATOM 622 C CA . LEU A 1 87 ? -6.336 -2.023 9.352 1.00 94.00 87 LEU A CA 1
ATOM 623 C C . LEU A 1 87 ? -6.604 -2.805 10.647 1.00 94.00 87 LEU A C 1
ATOM 625 O O . LEU A 1 87 ? -7.764 -3.121 10.946 1.00 94.00 87 LEU A O 1
ATOM 629 N N . ALA A 1 88 ? -5.559 -3.095 11.427 1.00 91.19 88 ALA A N 1
ATOM 630 C CA . ALA A 1 88 ? -5.685 -3.690 12.755 1.00 91.19 88 ALA A CA 1
ATOM 631 C C . ALA A 1 88 ? -6.416 -2.739 13.715 1.00 91.19 88 ALA A C 1
ATOM 633 O O . ALA A 1 88 ? -7.351 -3.154 14.401 1.00 91.19 88 ALA A O 1
ATOM 634 N N . MET A 1 89 ? -6.095 -1.444 13.693 1.00 89.19 89 MET A N 1
ATOM 635 C CA . MET A 1 89 ? -6.800 -0.435 14.495 1.00 89.19 89 MET A CA 1
ATOM 636 C C . MET A 1 89 ? -8.268 -0.280 14.070 1.00 89.19 89 MET A C 1
ATOM 638 O O . MET A 1 89 ? -9.163 -0.243 14.919 1.00 89.19 89 MET A O 1
ATOM 642 N N . LEU A 1 90 ? -8.537 -0.272 12.761 1.00 91.62 90 LEU A N 1
ATOM 643 C CA . LEU A 1 90 ? -9.893 -0.192 12.211 1.00 91.62 90 LEU A CA 1
ATOM 644 C C . LEU A 1 90 ? -10.746 -1.423 12.531 1.00 91.62 90 LEU A C 1
ATOM 646 O O . LEU A 1 90 ? -11.968 -1.337 12.449 1.00 91.62 90 LEU A O 1
ATOM 650 N N . SER A 1 91 ? -10.153 -2.554 12.929 1.00 90.69 91 SER A N 1
ATOM 651 C CA . SER A 1 91 ? -10.895 -3.785 13.243 1.00 90.69 91 SER A CA 1
ATOM 652 C C . SER A 1 91 ? -11.935 -3.635 14.351 1.00 90.69 91 SER A C 1
ATOM 654 O O . SER A 1 91 ? -12.901 -4.395 14.388 1.00 90.69 91 SER A O 1
ATOM 656 N N . ARG A 1 92 ? -11.752 -2.642 15.229 1.00 86.94 92 ARG A N 1
ATOM 657 C CA . ARG A 1 92 ? -12.650 -2.341 16.352 1.00 86.94 92 ARG A CA 1
ATOM 658 C C . ARG A 1 92 ? -13.759 -1.349 15.994 1.00 86.94 92 ARG A C 1
ATOM 660 O O . ARG A 1 92 ? -14.652 -1.138 16.805 1.00 86.94 92 ARG A O 1
ATOM 667 N N . ILE A 1 93 ? -13.681 -0.731 14.813 1.00 92.50 93 ILE A N 1
ATOM 668 C CA . ILE A 1 93 ? -14.605 0.310 14.336 1.00 92.50 93 ILE A CA 1
ATOM 669 C C . ILE A 1 93 ? -15.406 -0.207 13.138 1.00 92.50 93 ILE A C 1
ATOM 671 O O . ILE A 1 93 ? -16.617 -0.020 13.059 1.00 92.50 93 ILE A O 1
ATOM 675 N N . PHE A 1 94 ? -14.734 -0.885 12.209 1.00 94.75 94 PHE A N 1
ATOM 676 C CA . PHE A 1 94 ? -15.305 -1.346 10.956 1.00 94.75 94 PHE A CA 1
ATOM 677 C C . PHE A 1 94 ? -15.412 -2.866 10.879 1.00 94.75 94 PHE A C 1
ATOM 679 O O . PHE A 1 94 ? -14.512 -3.619 11.268 1.00 94.75 94 PHE A O 1
ATOM 686 N N . SER A 1 95 ? -16.511 -3.316 10.268 1.00 96.69 95 SER A N 1
ATOM 687 C CA . SER A 1 95 ? -16.711 -4.722 9.923 1.00 96.69 95 SER A CA 1
ATOM 688 C C . SER A 1 95 ? -15.578 -5.243 9.029 1.00 96.69 95 SER A C 1
ATOM 690 O O . SER A 1 95 ? -14.913 -4.482 8.318 1.00 96.69 95 SER A O 1
ATOM 692 N N . LEU A 1 96 ? -15.365 -6.562 9.023 1.00 95.38 96 LEU A N 1
ATOM 693 C CA . LEU A 1 96 ? -14.386 -7.182 8.126 1.00 95.38 96 LEU A CA 1
ATOM 694 C C . LEU A 1 96 ? -14.680 -6.857 6.651 1.00 95.38 96 LEU A C 1
ATOM 696 O O . LEU A 1 96 ? -13.755 -6.567 5.902 1.00 95.38 96 LEU A O 1
ATOM 700 N N . ARG A 1 97 ? -15.961 -6.818 6.254 1.00 97.44 97 ARG A N 1
ATOM 701 C CA . ARG A 1 97 ? -16.379 -6.480 4.883 1.00 97.44 97 ARG A CA 1
ATOM 702 C C . ARG A 1 97 ? -15.919 -5.080 4.481 1.00 97.44 97 ARG A C 1
ATOM 704 O O . ARG A 1 97 ? -15.345 -4.914 3.415 1.00 97.44 97 ARG A O 1
ATOM 711 N N . THR A 1 98 ? -16.107 -4.095 5.356 1.00 97.38 98 THR A N 1
ATOM 712 C CA . THR A 1 98 ? -15.674 -2.711 5.111 1.00 97.38 98 THR A CA 1
ATOM 713 C C . THR A 1 98 ? -14.157 -2.621 4.956 1.00 97.38 98 THR A C 1
ATOM 715 O O . THR A 1 98 ? -13.673 -1.993 4.021 1.00 97.38 98 THR A O 1
ATOM 718 N N . ARG A 1 99 ? -13.394 -3.295 5.826 1.00 96.38 99 ARG A N 1
ATOM 719 C CA . ARG A 1 99 ? -11.925 -3.330 5.731 1.00 96.38 99 ARG A CA 1
ATOM 720 C C . ARG A 1 99 ? -11.446 -3.983 4.435 1.00 96.38 99 ARG A C 1
ATOM 722 O O . ARG A 1 99 ? -10.525 -3.469 3.815 1.00 96.38 99 ARG A O 1
ATOM 729 N N . LEU A 1 100 ? -12.092 -5.066 4.003 1.00 97.31 100 LEU A N 1
ATOM 730 C CA . LEU A 1 100 ? -11.781 -5.719 2.730 1.00 97.31 100 LEU A CA 1
ATOM 731 C C . LEU A 1 100 ? -12.062 -4.806 1.534 1.00 97.31 100 LEU A C 1
ATOM 733 O O . LEU A 1 100 ? -11.232 -4.731 0.638 1.00 97.31 100 LEU A O 1
ATOM 737 N N . VAL A 1 101 ? -13.182 -4.075 1.538 1.00 98.12 101 VAL A N 1
ATOM 738 C CA . VAL A 1 101 ? -13.485 -3.092 0.484 1.00 98.12 101 VAL A CA 1
ATOM 739 C C . VAL A 1 101 ? -12.411 -2.007 0.421 1.00 98.12 101 VAL A C 1
ATOM 741 O O . VAL A 1 101 ? -11.974 -1.664 -0.671 1.00 98.12 101 VAL A O 1
ATOM 744 N N . ILE A 1 102 ? -11.945 -1.510 1.571 1.00 97.50 102 ILE A N 1
ATOM 745 C CA . ILE A 1 102 ? -10.855 -0.525 1.629 1.00 97.50 102 ILE A CA 1
ATOM 746 C C . ILE A 1 102 ? -9.569 -1.109 1.032 1.00 97.50 102 ILE A C 1
ATOM 748 O O . ILE A 1 102 ? -8.990 -0.500 0.140 1.00 97.50 102 ILE A O 1
ATOM 752 N N . VAL A 1 103 ? -9.146 -2.299 1.473 1.00 98.06 103 VAL A N 1
ATOM 753 C CA . VAL A 1 103 ? -7.928 -2.960 0.967 1.00 98.06 103 VAL A CA 1
ATOM 754 C C . VAL A 1 103 ? -8.004 -3.181 -0.540 1.00 98.06 103 VAL A C 1
ATOM 756 O O . VAL A 1 103 ? -7.088 -2.806 -1.264 1.00 98.06 103 VAL A O 1
ATOM 759 N N . VAL A 1 104 ? -9.106 -3.754 -1.025 1.00 98.25 104 VAL A N 1
ATOM 760 C CA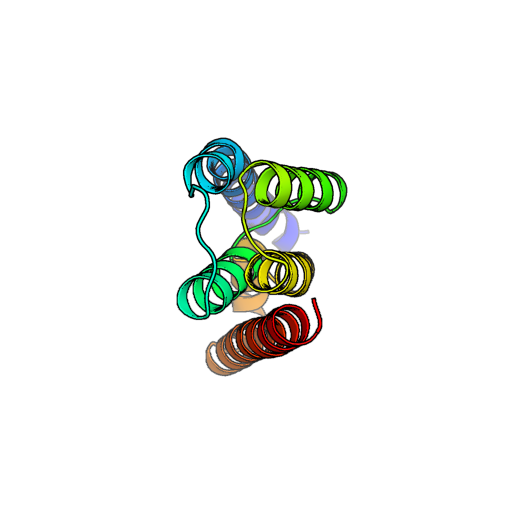 . VAL A 1 104 ? -9.304 -4.018 -2.454 1.00 98.25 104 VAL A CA 1
ATOM 761 C C . VAL A 1 104 ? -9.339 -2.712 -3.243 1.00 98.25 104 VAL A C 1
ATOM 763 O O . VAL A 1 104 ? -8.699 -2.625 -4.283 1.00 98.25 104 VAL A O 1
ATOM 766 N N . GLY A 1 105 ? -10.029 -1.684 -2.745 1.00 98.50 105 GLY A N 1
ATOM 767 C CA . GLY A 1 105 ? -10.083 -0.376 -3.394 1.00 98.50 105 GLY A CA 1
ATOM 768 C C . GLY A 1 105 ? -8.703 0.266 -3.526 1.00 98.50 105 GLY A C 1
ATOM 769 O O . GLY A 1 105 ? -8.352 0.736 -4.607 1.00 98.50 105 GLY A O 1
ATOM 770 N N . VAL A 1 106 ? -7.893 0.218 -2.465 1.00 98.38 106 VAL A N 1
ATOM 771 C CA . VAL A 1 106 ? -6.520 0.740 -2.489 1.00 98.38 106 VAL A CA 1
ATOM 772 C C . VAL A 1 106 ? -5.662 -0.050 -3.476 1.00 98.38 106 VAL A C 1
ATOM 774 O O . VAL A 1 106 ? -5.076 0.557 -4.371 1.00 98.38 106 VAL A O 1
ATOM 777 N N . VAL A 1 107 ? -5.655 -1.385 -3.402 1.00 98.50 107 VAL A N 1
ATOM 778 C CA . VAL A 1 107 ? -4.880 -2.230 -4.327 1.00 98.50 107 VAL A CA 1
ATOM 779 C C . VAL A 1 107 ? -5.287 -1.986 -5.781 1.00 98.50 107 VAL A C 1
ATOM 781 O O . VAL A 1 107 ? -4.419 -1.788 -6.626 1.00 98.50 107 VAL A O 1
ATOM 784 N N . LEU A 1 108 ? -6.587 -1.946 -6.087 1.00 98.56 108 LEU A N 1
ATOM 785 C CA . LEU A 1 108 ? -7.071 -1.691 -7.446 1.00 98.56 108 LEU A CA 1
ATOM 786 C C . LEU A 1 108 ? -6.689 -0.292 -7.935 1.00 98.56 108 LEU A C 1
ATOM 788 O O . LEU A 1 108 ? -6.307 -0.147 -9.094 1.00 98.56 108 LEU A O 1
ATOM 792 N N . SER A 1 109 ? -6.744 0.721 -7.066 1.00 98.44 109 SER A N 1
ATOM 793 C CA . SER A 1 109 ? -6.304 2.076 -7.413 1.00 98.44 109 SER A CA 1
ATOM 794 C C . SER A 1 109 ? -4.800 2.134 -7.706 1.00 98.44 109 SER A C 1
ATOM 796 O O . SER A 1 109 ? -4.397 2.749 -8.691 1.00 98.44 109 SER A O 1
ATOM 798 N N . GLY A 1 110 ? -3.987 1.409 -6.931 1.00 98.31 110 GLY A N 1
ATOM 799 C CA . GLY A 1 110 ? -2.557 1.236 -7.172 1.00 98.31 110 GLY A CA 1
ATOM 800 C C . GLY A 1 110 ? -2.249 0.524 -8.480 1.00 98.31 110 GLY A C 1
ATOM 801 O O . GLY A 1 110 ? -1.403 0.982 -9.240 1.00 98.31 110 GLY A O 1
ATOM 802 N N . ILE A 1 111 ? -2.959 -0.569 -8.773 1.00 98.50 111 ILE A N 1
ATOM 803 C CA . ILE A 1 111 ? -2.815 -1.298 -10.039 1.00 98.50 111 ILE A CA 1
ATOM 804 C C . ILE A 1 111 ? -3.181 -0.387 -11.208 1.00 98.50 111 ILE A C 1
ATOM 806 O O . ILE A 1 111 ? -2.417 -0.298 -12.160 1.00 98.50 111 ILE A O 1
ATOM 810 N N . ALA A 1 112 ? -4.311 0.319 -11.136 1.00 98.38 112 ALA A N 1
ATOM 811 C CA . ALA A 1 112 ? -4.729 1.234 -12.192 1.00 98.38 112 ALA A CA 1
ATOM 812 C C . ALA A 1 112 ? -3.690 2.343 -12.419 1.00 98.38 112 ALA A C 1
ATOM 814 O O . ALA A 1 112 ? -3.262 2.552 -13.552 1.00 98.38 112 ALA A O 1
ATOM 815 N N . GLY A 1 113 ? -3.233 3.004 -11.350 1.00 97.88 113 GLY A N 1
ATOM 816 C CA . GLY A 1 113 ? -2.205 4.043 -11.427 1.00 97.88 113 GLY A CA 1
ATOM 817 C C . GLY A 1 113 ? -0.872 3.527 -11.968 1.00 97.88 113 GLY A C 1
ATOM 818 O O . GLY A 1 113 ? -0.287 4.148 -12.852 1.00 97.88 113 GLY A O 1
ATOM 819 N N . GLY A 1 114 ? -0.421 2.360 -11.506 1.00 97.44 114 GLY A N 1
ATOM 820 C CA . GLY A 1 114 ? 0.804 1.726 -11.988 1.00 97.44 114 GLY A CA 1
ATOM 821 C C . GLY A 1 114 ? 0.713 1.273 -13.446 1.00 97.44 114 GLY A C 1
ATOM 822 O O . GLY A 1 114 ? 1.650 1.475 -14.206 1.00 97.44 114 GLY A O 1
ATOM 823 N N . LEU A 1 115 ? -0.421 0.726 -13.890 1.00 97.88 115 LEU A N 1
ATOM 824 C CA . LEU A 1 115 ? -0.616 0.376 -15.301 1.00 97.88 115 LEU A CA 1
ATOM 825 C C . LEU A 1 115 ? -0.637 1.618 -16.196 1.00 97.88 115 LEU A C 1
ATOM 827 O O . LEU A 1 115 ? -0.045 1.597 -17.270 1.00 97.88 115 LEU A O 1
ATOM 831 N N . ILE A 1 116 ? -1.272 2.707 -15.752 1.00 97.81 116 ILE A N 1
ATOM 832 C CA . ILE A 1 116 ? -1.229 3.985 -16.475 1.00 97.81 116 ILE A CA 1
ATOM 833 C C . ILE A 1 116 ? 0.217 4.480 -16.569 1.00 97.81 116 ILE A C 1
ATOM 835 O O . ILE A 1 116 ? 0.663 4.830 -17.658 1.00 97.81 116 ILE A O 1
ATOM 839 N N . ALA A 1 117 ? 0.964 4.459 -15.461 1.00 96.50 117 ALA A N 1
ATOM 840 C CA . ALA A 1 117 ? 2.366 4.859 -15.453 1.00 96.50 117 ALA A CA 1
ATOM 841 C C . ALA A 1 117 ? 3.213 4.009 -16.412 1.00 96.50 117 ALA A C 1
ATOM 843 O O . ALA A 1 117 ? 3.987 4.576 -17.164 1.00 96.50 117 ALA A O 1
ATOM 844 N N . MET A 1 118 ? 3.001 2.689 -16.444 1.00 94.94 118 MET A N 1
ATOM 845 C CA . MET A 1 118 ? 3.693 1.748 -17.338 1.00 94.94 118 MET A CA 1
ATOM 846 C C . MET A 1 118 ? 3.420 1.991 -18.832 1.00 94.94 118 MET A C 1
ATOM 848 O O . MET A 1 118 ? 4.229 1.625 -19.676 1.00 94.94 118 MET A O 1
ATOM 852 N N . ILE A 1 119 ? 2.245 2.523 -19.180 1.00 95.44 119 ILE A N 1
ATOM 853 C CA . ILE A 1 119 ? 1.869 2.785 -20.579 1.00 95.44 119 ILE A CA 1
ATOM 854 C C . ILE A 1 119 ? 2.383 4.154 -21.036 1.00 95.44 119 ILE A C 1
ATOM 856 O O . ILE A 1 119 ? 2.701 4.333 -22.210 1.00 95.44 119 ILE A O 1
ATOM 860 N N . VAL A 1 120 ? 2.404 5.131 -20.127 1.00 95.31 120 VAL A N 1
ATOM 861 C CA . VAL A 1 120 ? 2.742 6.526 -20.442 1.00 95.31 120 VAL A CA 1
ATOM 862 C C . VAL A 1 120 ? 4.249 6.792 -20.370 1.00 95.31 120 VAL A C 1
ATOM 864 O O . VAL A 1 120 ? 4.732 7.643 -21.119 1.00 95.31 120 VAL A O 1
ATOM 867 N N . PHE A 1 121 ? 4.975 6.095 -19.492 1.00 90.38 121 PHE A N 1
ATOM 868 C CA . PHE A 1 121 ? 6.402 6.287 -19.214 1.00 90.38 121 PHE A CA 1
ATOM 869 C C . PHE A 1 121 ? 7.168 4.971 -19.337 1.00 90.38 121 PHE A C 1
ATOM 871 O O . PHE A 1 121 ? 8.289 5.022 -19.889 1.00 90.38 121 PHE A O 1
#

Organism: NCBI:txid173365

Sequence (121 aa):
MALAIKLLPEYLILVLLLGATRAWLFPVLGAHDGIFWVVAMAVAGTLFVIPTAGEVPIVQAMFALGMGAGPAGALIMTLPAVSLPSLAMLSRIFSLRTRLVIVVGVVLSGIAGGLIAMIVF

Radius of gyration: 15.15 Å; Cα contacts (8 Å, |Δi|>4): 165; chains: 1; bounding box: 35×20×48 Å